Protein AF-A0A812YG51-F1 (afdb_monomer)

Radius of gyration: 34.3 Å; Cα contacts (8 Å, |Δi|>4): 76; chains: 1; bounding box: 59×88×76 Å

Solvent-accessible surface area (backbone atoms only — not comparable to full-atom values): 7040 Å² total; per-residue (Å²): 110,70,66,55,63,73,77,38,94,61,64,66,46,78,37,82,67,38,74,91,38,62,66,56,54,50,28,60,68,67,74,28,49,74,51,71,38,63,96,45,69,69,55,44,55,53,38,52,57,49,47,53,56,49,52,58,52,35,26,63,34,87,88,37,90,57,45,34,68,68,58,45,54,59,70,66,54,67,76,77,75,75,78,78,78,73,83,80,85,74,90,80,86,86,88,80,88,79,91,83,91,83,92,83,85,90,132

Mean predicted aligned error: 14.13 Å

Sequence (107 aa):
VEEFFHAYNIQCMLDLSVGDGKTCMLAIKRRAELVGITFNDHHKEGLYRRLEAQVFQEFQKADSPLYESGLVQLLGKKRKAVPNLKKGKGRGKGGRRGRGRGRGKAQ

Organism: NCBI:txid1628268

Foldseek 3Di:
DLVVVVVDVAQEDEAACCDQVPVVLSCVLSVHHYDYHDPDVVSVVVNVVNSVVVLVVLCCDPPGSSPPVVVVVVVVPPPPPDPPPPPPPDPDDDDDDDDDDDDDDDD

Nearest PDB structures (foldseek):
  5hek-assembly3_D  TM=7.263E-01  e=3.832E-01  Helicobacter pylori 26695
  8ryd-assembly1_B  TM=7.139E-01  e=5.653E-01  Pseudomonas aeruginosa
  5hil-assembly1_A  TM=7.655E-01  e=3.252E+00  Methanohalophilus portucalensis FDF-1
  5him-assembly1_A  TM=7.646E-01  e=5.827E+00  Methanohalophilus portucalensis FDF-1
  8t5b-assembly1_A  TM=3.832E-01  e=4.214E+00  Human immunodeficiency virus 1

pLDDT: mean 78.93, std 20.6, range [39.41, 97.25]

Structure (mmCIF, N/CA/C/O backbone):
data_AF-A0A812YG51-F1
#
_entry.id   AF-A0A812YG51-F1
#
loop_
_atom_site.group_PDB
_atom_site.id
_atom_site.type_symbol
_atom_site.label_atom_id
_atom_site.label_alt_id
_atom_site.label_comp_id
_atom_site.label_asym_id
_atom_site.label_entity_id
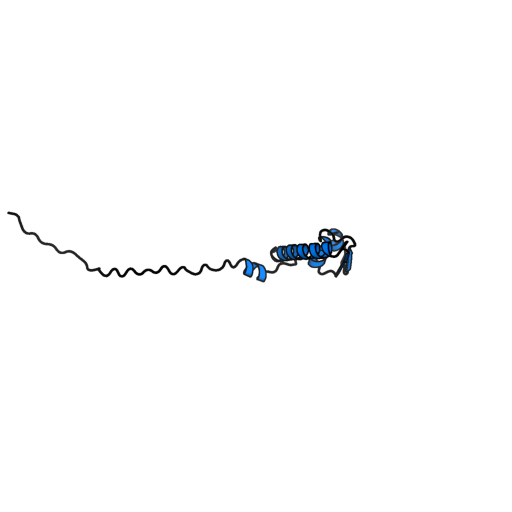_atom_site.label_seq_id
_atom_site.pdbx_PDB_ins_code
_atom_site.Cartn_x
_atom_site.Cartn_y
_atom_site.Cartn_z
_atom_site.occupancy
_atom_site.B_iso_or_equiv
_atom_site.auth_seq_id
_atom_site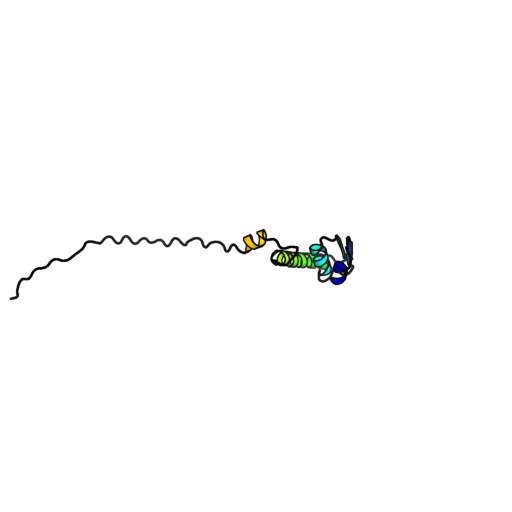.auth_comp_id
_atom_site.auth_asym_id
_atom_site.auth_atom_id
_atom_site.pdbx_PDB_model_num
ATOM 1 N N . VAL A 1 1 ? -7.099 -4.035 -12.682 1.00 61.97 1 VAL A N 1
ATOM 2 C CA . VAL A 1 1 ? -6.224 -4.519 -11.580 1.00 61.97 1 VAL A CA 1
ATOM 3 C C . VAL A 1 1 ? -7.045 -4.931 -10.373 1.00 61.97 1 VAL A C 1
ATOM 5 O O . VAL A 1 1 ? -6.868 -6.045 -9.907 1.00 61.97 1 VAL A O 1
ATOM 8 N N . GLU A 1 2 ? -7.967 -4.087 -9.902 1.00 73.06 2 GLU A N 1
ATOM 9 C CA . GLU A 1 2 ? -8.828 -4.407 -8.756 1.00 73.06 2 GLU A CA 1
ATOM 10 C C . GLU A 1 2 ? -9.561 -5.743 -8.918 1.00 73.06 2 GLU A C 1
ATOM 12 O O . GLU A 1 2 ? -9.367 -6.646 -8.109 1.00 73.06 2 GLU A O 1
ATOM 17 N N . GLU A 1 3 ? -10.262 -5.934 -10.035 1.00 76.00 3 GLU A N 1
ATOM 18 C CA . GLU A 1 3 ? -10.955 -7.187 -10.380 1.00 76.00 3 GLU A CA 1
ATOM 19 C C . GLU A 1 3 ? -10.047 -8.428 -10.333 1.00 76.00 3 GLU A C 1
ATOM 21 O O . GLU A 1 3 ? -10.496 -9.507 -9.961 1.00 76.00 3 GLU A O 1
ATOM 26 N N . PHE A 1 4 ? -8.752 -8.277 -10.626 1.00 74.38 4 PHE A N 1
ATOM 27 C CA . PHE A 1 4 ? -7.784 -9.376 -10.610 1.00 74.38 4 PHE A CA 1
ATOM 28 C C . PHE A 1 4 ? -7.523 -9.885 -9.184 1.00 74.38 4 PHE A C 1
ATOM 30 O O . PHE A 1 4 ? -7.484 -11.090 -8.954 1.00 74.38 4 PHE A O 1
ATOM 37 N N . PHE A 1 5 ? -7.429 -8.974 -8.210 1.00 75.19 5 PHE A N 1
ATOM 38 C CA . PHE A 1 5 ? -7.325 -9.314 -6.785 1.00 75.19 5 PHE A CA 1
ATOM 39 C C . PHE A 1 5 ? -8.632 -9.838 -6.186 1.00 75.19 5 PHE A C 1
ATOM 41 O O . PHE A 1 5 ? -8.613 -10.455 -5.124 1.00 75.19 5 PHE A O 1
ATOM 48 N N . HIS A 1 6 ? -9.771 -9.547 -6.816 1.00 78.00 6 HIS A N 1
ATOM 49 C CA . HIS A 1 6 ? -11.061 -10.104 -6.411 1.00 78.00 6 HIS A CA 1
ATOM 50 C C . HIS A 1 6 ? -11.279 -11.513 -6.970 1.00 78.00 6 HIS A C 1
ATOM 52 O O . HIS A 1 6 ? -11.866 -12.345 -6.284 1.00 78.00 6 HIS A O 1
ATOM 58 N N . ALA A 1 7 ? -10.818 -11.775 -8.195 1.00 83.19 7 ALA A N 1
ATOM 59 C CA . ALA A 1 7 ? -11.008 -13.052 -8.877 1.00 83.19 7 ALA A CA 1
ATOM 60 C C . ALA A 1 7 ? -10.039 -14.145 -8.400 1.00 83.19 7 ALA A C 1
ATOM 62 O O . ALA A 1 7 ? -10.386 -15.324 -8.435 1.00 83.19 7 ALA A O 1
ATOM 63 N N . TYR A 1 8 ? -8.841 -13.767 -7.945 1.00 79.50 8 TYR A N 1
ATOM 64 C CA . TYR A 1 8 ? -7.786 -14.709 -7.579 1.00 79.50 8 TYR A CA 1
ATOM 65 C C . TYR A 1 8 ? -7.209 -14.409 -6.198 1.00 79.50 8 TYR A C 1
ATOM 67 O O . TYR A 1 8 ? -7.047 -13.254 -5.807 1.00 79.50 8 TYR A O 1
ATOM 75 N N . ASN A 1 9 ? -6.827 -15.464 -5.474 1.00 82.81 9 ASN A N 1
ATOM 76 C CA . ASN A 1 9 ? -6.058 -15.334 -4.239 1.00 82.81 9 ASN A CA 1
ATOM 77 C C . ASN A 1 9 ? -4.582 -15.053 -4.566 1.00 82.81 9 ASN A C 1
ATOM 79 O O . ASN A 1 9 ? -3.744 -15.956 -4.554 1.00 82.81 9 ASN A O 1
ATOM 83 N N . ILE A 1 10 ? -4.284 -13.810 -4.943 1.00 83.88 10 ILE A N 1
ATOM 84 C CA . ILE A 1 10 ? -2.939 -13.384 -5.339 1.00 83.88 10 ILE A CA 1
ATOM 85 C C . ILE A 1 10 ? -2.030 -13.343 -4.107 1.00 83.88 10 ILE A C 1
ATOM 87 O O . ILE A 1 10 ? -2.240 -12.537 -3.204 1.00 83.88 10 ILE A O 1
ATOM 91 N N . GLN A 1 11 ? -0.993 -14.182 -4.101 1.00 84.38 11 GLN A N 1
ATOM 92 C CA . GLN A 1 11 ? 0.037 -14.178 -3.056 1.00 84.38 11 GLN A CA 1
ATOM 93 C C . GLN A 1 11 ? 1.123 -13.132 -3.325 1.00 84.38 11 GLN A C 1
ATOM 95 O O . GLN A 1 11 ? 1.554 -12.440 -2.408 1.00 84.38 11 GLN A O 1
ATOM 100 N N . CYS A 1 12 ? 1.534 -13.005 -4.589 1.00 87.56 12 CYS A N 1
ATOM 101 C CA . CYS A 1 12 ? 2.592 -12.104 -5.025 1.00 87.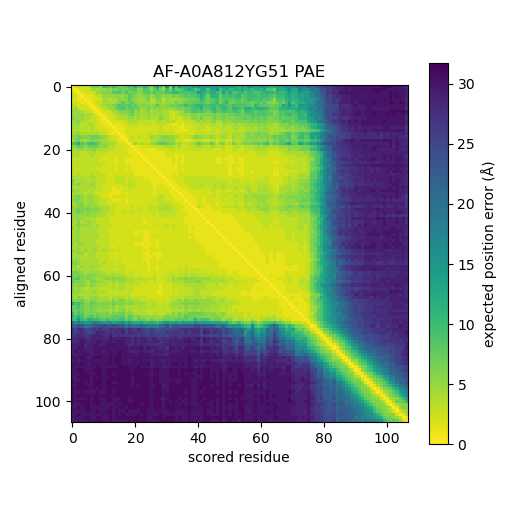56 12 CYS A CA 1
ATOM 102 C C . CYS A 1 12 ? 2.247 -11.486 -6.383 1.00 87.56 12 CYS A C 1
ATOM 104 O O . CYS A 1 12 ? 1.634 -12.138 -7.233 1.00 87.56 12 CYS A O 1
ATOM 106 N N . MET A 1 13 ? 2.653 -10.235 -6.594 1.00 89.50 13 MET A N 1
ATOM 107 C CA . MET A 1 13 ? 2.478 -9.533 -7.859 1.00 89.50 13 MET A CA 1
ATOM 108 C C . MET A 1 13 ? 3.715 -8.725 -8.243 1.00 89.50 13 MET A C 1
ATOM 110 O O . MET A 1 13 ? 4.353 -8.083 -7.409 1.00 89.50 13 MET A O 1
ATOM 114 N N . LEU A 1 14 ? 3.999 -8.713 -9.542 1.00 92.31 14 LEU A N 1
ATOM 115 C CA . LEU A 1 14 ? 5.017 -7.876 -10.155 1.00 92.31 14 LEU A CA 1
ATOM 116 C C . LEU A 1 14 ? 4.335 -6.770 -10.967 1.00 92.31 14 LEU A C 1
ATOM 118 O O . LEU A 1 14 ? 3.607 -7.066 -11.913 1.00 92.31 14 LEU A O 1
ATOM 122 N N . ASP A 1 15 ? 4.578 -5.511 -10.612 1.00 92.81 15 ASP A N 1
ATOM 123 C CA . ASP A 1 15 ? 4.102 -4.347 -11.366 1.00 92.81 15 ASP A CA 1
ATOM 124 C C . ASP A 1 15 ? 5.301 -3.543 -11.881 1.00 92.81 15 ASP A C 1
ATOM 126 O O . ASP A 1 15 ? 6.048 -2.917 -11.127 1.00 92.81 15 ASP A O 1
ATOM 130 N N . LEU A 1 16 ? 5.492 -3.567 -13.199 1.00 92.75 16 LEU A N 1
ATOM 131 C CA . LEU A 1 16 ? 6.604 -2.890 -13.870 1.00 92.75 16 LEU A CA 1
ATOM 132 C C . LEU A 1 16 ? 6.361 -1.380 -14.043 1.00 92.75 16 LEU A C 1
ATOM 134 O O . LEU A 1 16 ? 7.196 -0.678 -14.609 1.00 92.75 16 LEU A O 1
ATOM 138 N N . SER A 1 17 ? 5.210 -0.885 -13.583 1.00 89.06 17 SER A N 1
ATOM 139 C CA . SER A 1 17 ? 4.713 0.467 -13.818 1.00 89.06 17 SER A CA 1
ATOM 140 C C . SER A 1 17 ? 3.906 1.004 -12.632 1.00 89.06 17 SER A C 1
ATOM 142 O O . SER A 1 17 ? 2.853 1.612 -12.815 1.00 89.06 17 SER A O 1
ATOM 144 N N . VAL A 1 18 ? 4.415 0.837 -11.404 1.00 91.88 18 VAL A N 1
ATOM 145 C CA . VAL A 1 18 ? 3.658 1.190 -10.184 1.00 91.88 18 VAL A CA 1
ATOM 146 C C . VAL A 1 18 ? 3.226 2.652 -10.107 1.00 91.88 18 VAL A C 1
ATOM 148 O O . VAL A 1 18 ? 2.284 2.948 -9.382 1.00 91.88 18 VAL A O 1
ATOM 151 N N . GLY A 1 19 ? 3.884 3.554 -10.844 1.00 85.56 19 GLY A N 1
ATOM 152 C CA . GLY A 1 19 ? 3.390 4.884 -11.219 1.00 85.56 19 GLY A CA 1
ATOM 153 C C . GLY A 1 19 ? 2.589 5.640 -10.151 1.00 85.56 19 GLY A C 1
ATOM 154 O O . GLY A 1 19 ? 3.146 6.364 -9.320 1.00 85.56 19 GLY A O 1
ATOM 155 N N . ASP A 1 20 ? 1.258 5.532 -10.225 1.00 87.38 20 ASP A N 1
ATOM 156 C CA . ASP A 1 20 ? 0.315 6.247 -9.358 1.00 87.38 20 ASP A CA 1
ATOM 157 C C . ASP A 1 20 ? 0.102 5.607 -7.970 1.00 87.38 20 ASP A C 1
ATOM 159 O O . ASP A 1 20 ? -0.403 6.273 -7.065 1.00 87.38 20 ASP A O 1
ATOM 163 N N . GLY A 1 21 ? 0.559 4.371 -7.776 1.00 93.38 21 GLY A N 1
ATOM 164 C CA . GLY A 1 21 ? 0.519 3.618 -6.527 1.00 93.38 21 GLY A CA 1
ATOM 165 C C . GLY A 1 21 ? -0.770 2.839 -6.281 1.00 93.38 21 GLY A C 1
ATOM 166 O O . GLY A 1 21 ? -0.895 2.220 -5.224 1.00 93.38 21 GLY A O 1
ATOM 167 N N . LYS A 1 22 ? -1.729 2.813 -7.219 1.00 92.81 22 LYS A N 1
ATOM 168 C CA . LYS A 1 22 ? -3.006 2.094 -7.026 1.00 92.81 22 LYS A CA 1
ATOM 169 C C . LYS A 1 22 ? -2.800 0.610 -6.763 1.00 92.81 22 LYS A C 1
ATOM 171 O O . LYS A 1 22 ? -3.393 0.047 -5.845 1.00 92.81 22 LYS A O 1
ATOM 176 N N . THR A 1 23 ? -1.929 -0.001 -7.554 1.00 93.31 23 THR A N 1
ATOM 177 C CA . THR A 1 23 ? -1.564 -1.406 -7.438 1.00 93.31 23 THR A CA 1
ATOM 178 C C . THR A 1 23 ? -0.944 -1.713 -6.067 1.00 93.31 23 THR A C 1
ATOM 180 O O . THR A 1 23 ? -1.321 -2.688 -5.417 1.00 93.31 23 THR A O 1
ATOM 183 N N . CYS A 1 24 ? -0.069 -0.830 -5.574 1.00 95.12 24 CYS A N 1
ATOM 184 C CA . CYS A 1 24 ? 0.521 -0.923 -4.237 1.00 95.12 24 CYS A CA 1
ATOM 185 C C . CYS A 1 24 ? -0.537 -0.807 -3.134 1.00 95.12 24 CYS A C 1
ATOM 187 O O . CYS A 1 24 ? -0.564 -1.631 -2.226 1.00 95.12 24 CYS A O 1
ATOM 189 N N . MET A 1 25 ? -1.443 0.173 -3.221 1.00 95.62 25 MET A N 1
ATOM 190 C CA . MET A 1 25 ? -2.525 0.332 -2.242 1.00 95.62 25 MET A CA 1
ATOM 191 C C . MET A 1 25 ? -3.436 -0.891 -2.182 1.00 95.62 25 MET A C 1
ATOM 193 O O . MET A 1 25 ? -3.848 -1.303 -1.098 1.00 95.62 25 MET A O 1
ATOM 197 N N . LEU A 1 26 ? -3.738 -1.488 -3.332 1.00 92.69 26 LEU A N 1
ATOM 198 C CA . LEU A 1 26 ? -4.533 -2.705 -3.399 1.00 92.69 26 LEU A CA 1
ATOM 199 C C . LEU A 1 26 ? -3.806 -3.891 -2.752 1.00 92.69 26 LEU A C 1
ATOM 201 O O . LEU A 1 26 ? -4.410 -4.589 -1.938 1.00 92.69 26 LEU A O 1
ATOM 205 N N . ALA A 1 27 ? -2.512 -4.070 -3.039 1.00 93.25 27 ALA A N 1
ATOM 206 C CA . ALA A 1 27 ? -1.689 -5.098 -2.404 1.00 93.25 27 ALA A CA 1
ATOM 207 C C . ALA A 1 27 ? -1.629 -4.923 -0.875 1.00 93.25 27 ALA A C 1
ATOM 209 O O . ALA A 1 27 ? -1.844 -5.888 -0.146 1.00 93.25 27 ALA A O 1
ATOM 210 N N . ILE A 1 28 ? -1.464 -3.689 -0.379 1.00 94.06 28 ILE A N 1
ATOM 211 C CA . ILE A 1 28 ? -1.490 -3.369 1.060 1.00 94.06 28 ILE A CA 1
ATOM 212 C C . ILE A 1 28 ? -2.838 -3.757 1.682 1.00 94.06 28 ILE A C 1
ATOM 214 O O . ILE A 1 28 ? -2.873 -4.482 2.676 1.00 94.06 28 ILE A O 1
ATOM 218 N N . LYS A 1 29 ? -3.960 -3.329 1.084 1.00 92.75 29 LYS A N 1
ATOM 219 C CA . LYS A 1 29 ? -5.315 -3.655 1.575 1.00 92.75 29 LYS A CA 1
ATOM 220 C C . LYS A 1 29 ? -5.583 -5.160 1.602 1.00 92.75 29 LYS A C 1
ATOM 222 O O . LYS A 1 29 ? -6.338 -5.633 2.448 1.00 92.75 29 LYS A O 1
ATOM 227 N N . ARG A 1 30 ? -4.977 -5.906 0.677 1.00 90.88 30 ARG A N 1
ATOM 228 C CA . ARG A 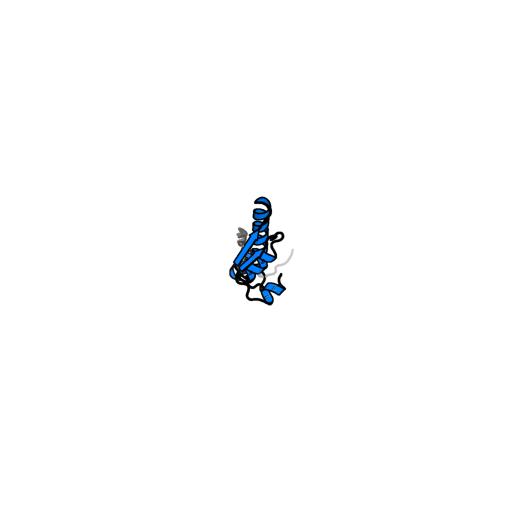1 30 ? -5.118 -7.361 0.540 1.00 90.88 30 ARG A CA 1
ATOM 229 C C . ARG A 1 30 ? -4.056 -8.161 1.285 1.00 90.88 30 ARG A C 1
ATOM 231 O O . ARG A 1 30 ? -4.166 -9.380 1.316 1.00 90.88 30 ARG A O 1
ATOM 238 N N . ARG A 1 31 ? -3.075 -7.496 1.905 1.00 90.56 31 ARG A N 1
ATOM 239 C CA . ARG A 1 31 ? -1.911 -8.129 2.546 1.00 90.56 31 ARG A CA 1
ATOM 240 C C . ARG A 1 31 ? -1.160 -9.073 1.594 1.00 90.56 31 ARG A C 1
ATOM 242 O O . ARG A 1 31 ? -0.699 -10.129 2.011 1.00 90.56 31 ARG A O 1
ATOM 249 N N . ALA A 1 32 ? -1.069 -8.688 0.323 1.00 91.25 32 ALA A N 1
ATOM 250 C CA . ALA A 1 32 ? -0.341 -9.425 -0.704 1.00 91.25 32 ALA A CA 1
ATOM 251 C C . ALA A 1 32 ? 1.075 -8.864 -0.874 1.00 91.25 32 ALA A C 1
ATOM 253 O O . ALA A 1 32 ? 1.302 -7.664 -0.692 1.00 91.25 32 ALA A O 1
ATOM 254 N N . GLU A 1 33 ? 2.017 -9.719 -1.265 1.00 93.62 33 GLU A N 1
ATOM 255 C CA . GLU A 1 33 ? 3.369 -9.287 -1.604 1.00 93.62 33 GLU A CA 1
ATOM 256 C C . GLU A 1 33 ? 3.380 -8.587 -2.968 1.00 93.62 33 GLU A C 1
ATOM 258 O O . GLU A 1 33 ? 2.696 -8.995 -3.912 1.00 93.62 33 GLU A O 1
ATOM 263 N N . LEU A 1 34 ? 4.160 -7.513 -3.085 1.00 94.00 34 LEU A N 1
ATOM 264 C CA . LEU A 1 34 ? 4.302 -6.768 -4.329 1.00 94.00 34 LEU A CA 1
ATOM 265 C C . LEU A 1 34 ? 5.748 -6.345 -4.552 1.00 94.00 34 LEU A C 1
ATOM 267 O O . LEU A 1 34 ? 6.361 -5.720 -3.687 1.00 94.00 34 LEU A O 1
ATOM 271 N N . VAL A 1 35 ? 6.247 -6.610 -5.757 1.00 95.44 35 VAL A N 1
ATOM 272 C CA . VAL A 1 35 ? 7.481 -6.023 -6.278 1.00 95.44 35 VAL A CA 1
ATOM 273 C C . VAL A 1 35 ? 7.105 -5.009 -7.352 1.00 95.44 35 VAL A C 1
ATOM 275 O O . VAL A 1 35 ? 6.436 -5.335 -8.331 1.00 95.44 35 VAL A O 1
ATOM 278 N N . GLY A 1 36 ? 7.519 -3.760 -7.146 1.00 94.50 36 GLY A N 1
ATOM 279 C CA . GLY A 1 36 ? 7.198 -2.637 -8.018 1.00 94.50 36 GLY A CA 1
ATOM 280 C C . GLY A 1 36 ? 8.444 -2.008 -8.624 1.00 94.50 36 GLY A C 1
ATOM 281 O O . GLY A 1 36 ? 9.401 -1.741 -7.898 1.00 94.50 36 GLY A O 1
ATOM 282 N N . ILE A 1 37 ? 8.426 -1.720 -9.9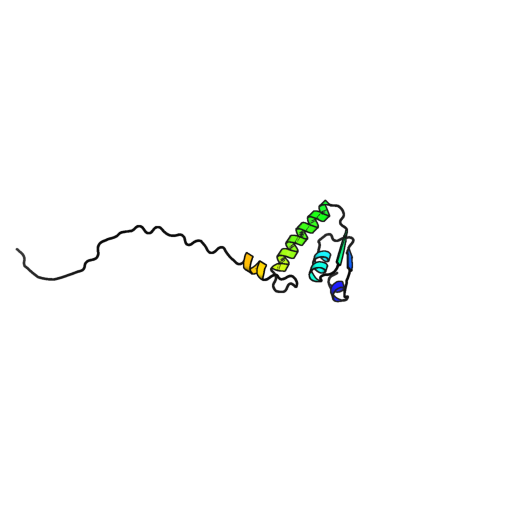27 1.00 95.19 37 ILE A N 1
ATOM 283 C CA . ILE A 1 37 ? 9.516 -0.999 -10.602 1.00 95.19 37 ILE A CA 1
ATOM 284 C C . ILE A 1 37 ? 9.119 0.455 -10.846 1.00 95.19 37 ILE A C 1
ATOM 286 O O . ILE A 1 37 ? 8.034 0.762 -11.337 1.00 95.19 37 ILE A O 1
ATOM 290 N N . THR A 1 38 ? 10.035 1.363 -10.518 1.00 95.75 38 THR A N 1
ATOM 291 C CA . THR A 1 38 ? 9.937 2.791 -10.837 1.00 95.75 38 THR A CA 1
ATOM 292 C C . THR A 1 38 ? 11.076 3.187 -11.769 1.00 95.75 38 THR A C 1
ATOM 294 O O . THR A 1 38 ? 12.108 2.522 -11.810 1.00 95.75 38 THR A O 1
ATOM 297 N N . PHE A 1 39 ? 10.900 4.277 -12.519 1.00 93.69 39 PHE A N 1
ATOM 298 C CA . PHE A 1 39 ? 11.901 4.728 -13.491 1.00 93.69 39 PHE A CA 1
ATOM 299 C C . PHE A 1 39 ? 13.229 5.153 -12.851 1.00 93.69 39 PHE A C 1
ATOM 301 O O . PHE A 1 39 ? 14.282 4.968 -13.450 1.00 93.69 39 PHE A O 1
ATOM 308 N N . ASN A 1 40 ? 13.184 5.772 -11.669 1.00 95.12 40 ASN A N 1
ATOM 309 C CA . ASN A 1 40 ? 14.363 6.199 -10.917 1.00 95.12 40 ASN A CA 1
ATOM 310 C C . ASN A 1 40 ? 14.001 6.448 -9.441 1.00 95.12 40 ASN A C 1
ATOM 312 O O . ASN A 1 40 ? 12.827 6.410 -9.058 1.00 95.12 40 ASN A O 1
ATOM 316 N N . ASP A 1 41 ? 15.008 6.768 -8.627 1.00 95.88 41 ASP A N 1
ATOM 317 C CA . ASP A 1 41 ? 14.838 7.005 -7.191 1.00 95.88 41 ASP A CA 1
ATOM 318 C C . ASP A 1 41 ? 13.908 8.177 -6.860 1.00 95.88 41 ASP A C 1
ATOM 320 O O . ASP A 1 41 ? 13.147 8.095 -5.898 1.00 95.88 41 ASP A O 1
ATOM 324 N N . HIS A 1 42 ? 13.879 9.226 -7.686 1.00 96.25 42 HIS A N 1
ATOM 325 C CA . HIS A 1 42 ? 12.958 10.344 -7.483 1.00 96.25 42 HIS A CA 1
ATOM 326 C C . HIS A 1 42 ? 11.490 9.892 -7.559 1.00 96.25 42 HIS A C 1
ATOM 328 O O . HIS A 1 42 ? 10.670 10.251 -6.711 1.00 96.25 42 HIS A O 1
ATOM 334 N N . HIS A 1 43 ? 11.154 9.043 -8.536 1.00 95.56 43 HIS A N 1
ATOM 335 C CA . HIS A 1 43 ? 9.814 8.464 -8.644 1.00 95.56 43 HIS A CA 1
ATOM 336 C C . HIS A 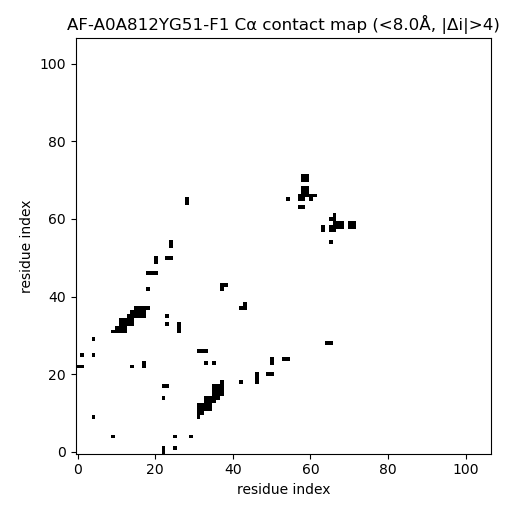1 43 ? 9.504 7.511 -7.486 1.00 95.56 43 HIS A C 1
ATOM 338 O O . HIS A 1 43 ? 8.377 7.506 -6.991 1.00 95.56 43 HIS A O 1
ATOM 344 N N . LYS A 1 44 ? 10.496 6.736 -7.031 1.00 95.38 44 LYS A N 1
ATOM 345 C CA . LYS A 1 44 ? 10.373 5.850 -5.866 1.00 95.38 44 LYS A CA 1
ATOM 346 C C . LYS A 1 44 ? 10.021 6.634 -4.603 1.00 95.38 44 LYS A C 1
ATOM 348 O O . LYS A 1 44 ? 9.054 6.305 -3.921 1.00 95.38 44 LYS A O 1
ATOM 353 N N . GLU A 1 45 ? 10.763 7.696 -4.307 1.00 96.31 45 GLU A N 1
ATOM 354 C CA . GLU A 1 45 ? 10.506 8.556 -3.148 1.00 96.31 45 GLU A CA 1
ATOM 355 C C . GLU A 1 45 ? 9.134 9.232 -3.228 1.00 96.31 45 GLU A C 1
ATOM 357 O O . GLU A 1 45 ? 8.386 9.249 -2.247 1.00 96.31 45 GLU A O 1
ATOM 362 N N . GLY A 1 46 ? 8.772 9.751 -4.406 1.00 96.31 46 GLY A N 1
ATOM 363 C CA . GLY A 1 46 ? 7.458 10.348 -4.640 1.00 96.31 46 GLY A CA 1
ATOM 364 C C . GLY A 1 46 ? 6.313 9.352 -4.440 1.00 96.31 46 GLY A C 1
ATOM 365 O O . GLY A 1 46 ? 5.294 9.695 -3.835 1.00 96.31 46 GLY A O 1
ATOM 366 N N . LEU A 1 47 ? 6.494 8.109 -4.894 1.00 96.19 47 LEU A N 1
ATOM 367 C CA . LEU A 1 47 ? 5.539 7.026 -4.683 1.00 96.19 47 LEU A CA 1
ATOM 368 C C . LEU A 1 47 ? 5.371 6.717 -3.193 1.00 96.19 47 LEU A C 1
ATOM 370 O O . LEU A 1 47 ? 4.238 6.681 -2.723 1.00 96.19 47 LEU A O 1
ATOM 374 N N . TYR A 1 48 ? 6.460 6.556 -2.437 1.00 96.62 48 TYR A N 1
ATOM 375 C CA . TYR A 1 48 ? 6.369 6.267 -1.002 1.00 96.62 48 TYR A CA 1
ATOM 376 C C . TYR A 1 48 ? 5.638 7.363 -0.226 1.00 96.62 48 TYR A C 1
ATOM 378 O O . TYR A 1 48 ? 4.742 7.049 0.553 1.00 96.62 48 TYR A O 1
ATOM 386 N N . ARG A 1 49 ? 5.936 8.642 -0.492 1.00 97.06 49 ARG A N 1
ATOM 387 C CA . ARG A 1 49 ? 5.218 9.766 0.140 1.00 97.06 49 ARG A CA 1
ATOM 388 C C . ARG A 1 49 ? 3.724 9.750 -0.183 1.00 97.06 49 ARG A C 1
ATOM 390 O O . ARG A 1 49 ? 2.893 10.039 0.676 1.00 97.06 49 ARG A O 1
ATOM 397 N N . ARG A 1 50 ? 3.365 9.413 -1.427 1.00 96.25 50 ARG A N 1
ATOM 398 C CA . ARG A 1 50 ? 1.961 9.292 -1.837 1.00 96.25 50 ARG A CA 1
ATOM 399 C C . ARG A 1 50 ? 1.273 8.125 -1.131 1.00 96.25 50 ARG A C 1
ATOM 401 O O . ARG A 1 50 ? 0.167 8.308 -0.629 1.00 96.25 50 ARG A O 1
ATOM 408 N N . LEU A 1 51 ? 1.923 6.963 -1.077 1.00 96.81 51 LEU A N 1
ATOM 409 C CA . LEU A 1 51 ? 1.396 5.775 -0.408 1.00 96.81 51 LEU A CA 1
ATOM 410 C C . LEU A 1 51 ? 1.207 6.017 1.085 1.00 96.81 51 LEU A C 1
ATOM 412 O O . LEU A 1 51 ? 0.158 5.678 1.612 1.00 96.81 51 LEU A O 1
ATOM 416 N N . GLU A 1 52 ? 2.161 6.664 1.752 1.00 97.25 52 GLU A N 1
ATOM 417 C CA . GLU A 1 52 ? 2.036 7.046 3.160 1.00 97.25 52 GLU A CA 1
ATOM 418 C C . GLU A 1 52 ? 0.773 7.886 3.400 1.00 97.25 52 GLU A C 1
ATOM 420 O O . GLU A 1 52 ? -0.046 7.552 4.258 1.00 97.25 52 GLU A O 1
ATOM 425 N N . ALA A 1 53 ? 0.556 8.924 2.585 1.00 96.56 53 ALA A N 1
ATOM 426 C CA . ALA A 1 53 ? -0.635 9.764 2.683 1.00 96.56 53 ALA A CA 1
ATOM 427 C C . ALA A 1 53 ? -1.933 8.979 2.420 1.00 96.56 53 ALA A C 1
ATOM 429 O O . ALA A 1 53 ? -2.925 9.167 3.125 1.00 96.56 53 ALA A O 1
ATOM 430 N N . GLN A 1 54 ? -1.936 8.088 1.426 1.00 96.38 54 GLN A N 1
ATOM 431 C CA . GLN A 1 54 ? -3.095 7.257 1.094 1.00 96.38 54 GLN A CA 1
ATOM 432 C C . GLN A 1 54 ? -3.407 6.240 2.199 1.00 96.38 54 GLN A C 1
ATOM 434 O O . GLN A 1 54 ? -4.561 6.125 2.605 1.00 96.38 54 GLN A O 1
ATOM 439 N N . VAL A 1 55 ? -2.400 5.545 2.733 1.00 96.94 55 VAL A N 1
ATOM 440 C CA . VAL A 1 55 ? -2.551 4.609 3.858 1.00 96.94 55 VAL A CA 1
ATOM 441 C C . VAL A 1 55 ? -3.076 5.341 5.090 1.00 96.94 55 VAL A C 1
ATOM 443 O O . VAL A 1 55 ? -4.030 4.886 5.714 1.00 96.94 55 VAL A O 1
ATOM 446 N N . PHE A 1 56 ? -2.533 6.519 5.396 1.00 96.69 56 PHE A N 1
ATOM 447 C CA . PHE A 1 56 ? -3.004 7.324 6.520 1.00 96.69 56 PHE A CA 1
ATOM 448 C C . PHE A 1 56 ? -4.469 7.767 6.368 1.00 96.69 56 PHE A C 1
ATOM 450 O O . PHE A 1 56 ? -5.206 7.846 7.353 1.00 96.69 56 PHE A O 1
ATOM 457 N N . GLN A 1 57 ? -4.921 8.054 5.145 1.00 95.44 57 GLN A N 1
ATOM 458 C CA . GLN A 1 57 ? -6.336 8.321 4.871 1.00 95.44 57 GLN A CA 1
ATOM 459 C C . GLN A 1 57 ? -7.196 7.066 5.040 1.00 95.44 57 GLN A C 1
ATOM 461 O O . GLN A 1 57 ? -8.284 7.147 5.601 1.00 95.44 57 GLN A O 1
ATOM 466 N N . GLU A 1 58 ? -6.725 5.909 4.575 1.00 97.00 58 GLU A N 1
ATOM 467 C CA . GLU A 1 58 ? -7.427 4.631 4.734 1.00 97.00 58 GLU A CA 1
ATOM 468 C C . GLU A 1 58 ? -7.603 4.244 6.205 1.00 97.00 58 GLU A C 1
ATOM 470 O O . GLU A 1 58 ? -8.691 3.823 6.585 1.00 97.00 58 GLU A O 1
ATOM 475 N N . PHE A 1 59 ? -6.607 4.507 7.056 1.00 96.94 59 PHE A N 1
ATOM 476 C CA . PHE A 1 59 ? -6.707 4.297 8.506 1.00 96.94 59 PHE A CA 1
ATOM 477 C C . PHE A 1 59 ? -7.865 5.063 9.165 1.00 96.94 59 PHE A C 1
ATOM 479 O O . PHE A 1 59 ? -8.322 4.686 10.242 1.00 96.94 59 PHE A O 1
ATOM 486 N N . GLN A 1 60 ? -8.364 6.130 8.534 1.00 95.19 60 GLN A N 1
ATOM 487 C CA . GLN A 1 60 ? -9.461 6.947 9.056 1.00 95.19 60 GLN A CA 1
ATOM 488 C C . GLN A 1 60 ? -10.845 6.526 8.536 1.00 95.19 60 GLN A C 1
ATOM 490 O O . GLN A 1 60 ? -11.856 6.954 9.094 1.00 95.19 60 GLN A O 1
ATOM 495 N N . LYS A 1 61 ? -10.916 5.704 7.483 1.00 95.25 61 LYS A N 1
ATOM 496 C CA . LYS A 1 61 ? -12.168 5.297 6.828 1.00 95.25 61 LYS A CA 1
ATOM 497 C C . LYS A 1 61 ? -12.741 4.046 7.490 1.00 95.25 61 LYS A C 1
ATOM 499 O O . LYS A 1 61 ? -12.109 2.999 7.447 1.00 95.25 61 LYS A O 1
ATOM 504 N N . ALA A 1 62 ? -13.928 4.144 8.088 1.00 93.19 62 ALA A N 1
ATOM 505 C CA . ALA A 1 62 ? -14.530 3.060 8.878 1.00 93.19 62 ALA A CA 1
ATOM 506 C C . ALA A 1 62 ? -14.840 1.780 8.077 1.00 93.19 62 ALA A C 1
ATOM 508 O O . ALA A 1 62 ? -14.924 0.699 8.649 1.00 93.19 62 ALA A O 1
ATOM 509 N N . ASP A 1 63 ? -15.017 1.906 6.766 1.00 94.81 63 ASP A N 1
ATOM 510 C CA . ASP A 1 63 ? -15.254 0.819 5.816 1.00 94.81 63 ASP A CA 1
ATOM 511 C C . ASP A 1 63 ? -13.958 0.232 5.231 1.00 94.81 63 ASP A C 1
ATOM 513 O O . ASP A 1 63 ? -13.997 -0.764 4.506 1.00 94.81 63 ASP A O 1
ATOM 517 N N . SER A 1 64 ? -12.798 0.822 5.536 1.00 95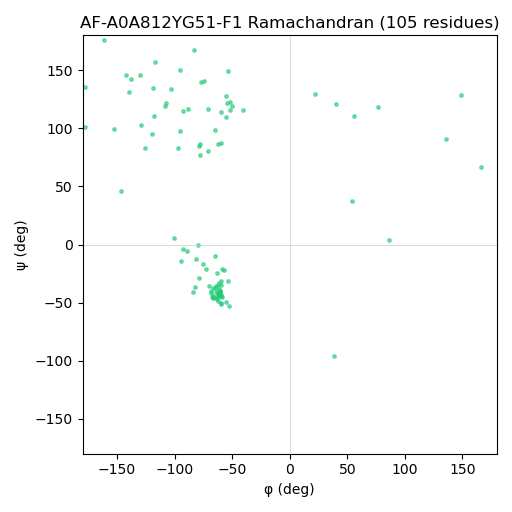.44 64 SER A N 1
ATOM 518 C CA . SER A 1 64 ? -11.516 0.337 5.039 1.00 95.44 64 SER A CA 1
ATOM 519 C C . SER A 1 64 ? -11.043 -0.899 5.811 1.00 95.44 64 SER A C 1
ATOM 521 O O . SER A 1 64 ? -11.094 -0.911 7.042 1.00 95.44 64 SER A O 1
ATOM 523 N N . PRO A 1 65 ? -10.455 -1.907 5.136 1.00 94.69 65 PRO A N 1
ATOM 524 C CA . PRO A 1 65 ? -9.792 -3.025 5.813 1.00 94.69 65 PRO A CA 1
ATOM 525 C C . PRO A 1 65 ? -8.557 -2.598 6.623 1.00 94.69 65 PRO A C 1
ATOM 527 O O . PRO A 1 65 ? -7.997 -3.406 7.360 1.00 94.69 65 PRO A O 1
ATOM 530 N N . LEU A 1 66 ? -8.110 -1.351 6.457 1.00 96.44 66 LEU A N 1
ATOM 531 C CA . LEU A 1 66 ? -6.995 -0.763 7.189 1.00 96.44 66 LEU A CA 1
ATOM 532 C C . LEU A 1 66 ? -7.462 0.145 8.335 1.00 96.44 66 LEU A C 1
ATOM 534 O O . LEU A 1 66 ? -6.635 0.819 8.932 1.00 96.44 66 LEU A O 1
ATOM 538 N N . TYR A 1 67 ? -8.761 0.229 8.625 1.00 96.88 67 TYR A N 1
ATOM 539 C CA . TYR A 1 67 ? -9.279 1.155 9.627 1.00 96.88 67 TYR A CA 1
ATOM 540 C C . TYR A 1 67 ? -8.615 0.989 11.005 1.00 96.88 67 TYR A C 1
ATOM 542 O O . TYR A 1 67 ? -8.637 -0.093 11.589 1.00 96.88 67 TYR A O 1
ATOM 550 N N . GLU A 1 68 ? -8.116 2.093 11.567 1.00 95.94 68 GLU A N 1
ATOM 551 C CA . GLU A 1 68 ? -7.452 2.128 12.872 1.00 95.94 68 GLU A CA 1
ATOM 552 C C . GLU A 1 68 ? -8.194 3.061 13.838 1.00 95.94 68 GLU A C 1
ATOM 554 O O . GLU A 1 68 ? -7.978 4.277 13.899 1.00 95.94 68 GLU A O 1
ATOM 559 N N . SER A 1 69 ? -9.075 2.477 14.654 1.00 93.69 69 SER A N 1
ATOM 560 C CA . SER A 1 69 ? -9.932 3.229 15.585 1.00 93.69 69 SER A CA 1
ATOM 561 C C . SER A 1 69 ? -9.148 4.065 16.608 1.00 93.69 69 SER A C 1
ATOM 563 O O . SER A 1 69 ? -9.562 5.176 16.951 1.00 93.69 69 SER A O 1
ATOM 565 N N . GLY A 1 70 ? -7.993 3.574 17.071 1.00 93.50 70 GLY A N 1
ATOM 566 C CA . GLY A 1 70 ? -7.131 4.291 18.012 1.00 93.50 70 GLY A CA 1
ATOM 567 C C . GLY A 1 70 ? -6.577 5.587 17.421 1.00 93.50 70 GLY A C 1
ATOM 568 O O . GLY A 1 70 ? -6.586 6.625 18.086 1.00 93.50 70 GLY A O 1
ATOM 569 N N . LEU A 1 71 ? -6.175 5.558 16.146 1.00 91.50 71 LEU A N 1
ATOM 570 C CA . LEU A 1 71 ? -5.706 6.744 15.434 1.00 91.50 71 LEU A CA 1
ATOM 571 C C . LEU A 1 71 ? -6.826 7.781 15.304 1.00 91.50 71 LEU A C 1
ATOM 573 O O . LEU A 1 71 ? -6.619 8.953 15.616 1.00 91.50 71 LEU A O 1
ATOM 577 N N . VAL A 1 72 ? -8.032 7.355 14.921 1.00 92.62 72 VAL A N 1
ATOM 578 C CA . VAL A 1 72 ? -9.191 8.255 14.811 1.00 92.62 72 VAL A CA 1
ATOM 579 C C . VAL A 1 72 ? -9.534 8.897 16.154 1.00 92.62 72 VAL A C 1
ATOM 581 O O . VAL A 1 72 ? -9.800 10.096 16.214 1.00 92.62 72 VAL A O 1
ATOM 584 N N . GLN A 1 73 ? -9.467 8.146 17.256 1.00 92.06 73 GLN A N 1
ATOM 585 C CA . GLN A 1 73 ? -9.678 8.699 18.596 1.00 92.06 73 GLN A CA 1
ATOM 586 C C . GLN A 1 73 ? -8.599 9.716 18.991 1.00 92.06 73 GLN A C 1
ATOM 588 O O . GLN A 1 73 ? -8.909 10.717 19.641 1.00 92.06 73 GLN A O 1
ATOM 593 N N . LEU A 1 74 ? -7.339 9.481 18.615 1.00 91.00 74 LEU A N 1
ATOM 594 C CA . LEU A 1 74 ? -6.241 10.419 18.861 1.00 91.00 74 LEU A CA 1
ATOM 595 C C . LEU A 1 74 ? -6.417 11.716 18.064 1.00 91.00 74 LEU A C 1
ATOM 597 O O . LEU A 1 74 ? -6.278 12.796 18.636 1.00 91.00 74 LEU A O 1
ATOM 601 N N . LEU A 1 75 ? -6.787 11.620 16.784 1.00 87.88 75 LEU A N 1
ATOM 602 C CA . LEU A 1 75 ? -7.037 12.776 15.916 1.00 87.88 75 LEU A CA 1
ATOM 603 C C . LEU A 1 75 ? -8.318 13.537 16.308 1.00 87.88 75 LEU A C 1
ATOM 605 O O . LEU A 1 75 ? -8.362 14.765 16.244 1.00 87.88 75 LEU A O 1
ATOM 609 N N . GLY A 1 76 ? -9.353 12.821 16.761 1.00 77.75 76 GLY A N 1
ATOM 610 C CA . GLY A 1 76 ? -10.642 13.375 17.187 1.00 77.75 76 GLY A CA 1
ATOM 611 C C . GLY A 1 76 ? -10.618 14.061 18.557 1.00 77.75 76 GLY A C 1
ATOM 612 O O . GLY A 1 76 ? -11.503 14.867 18.864 1.00 77.75 76 GLY A O 1
ATOM 613 N N . LYS A 1 77 ? -9.592 13.812 19.383 1.00 61.34 77 LYS A N 1
ATOM 614 C CA . LYS A 1 77 ? -9.350 14.561 20.623 1.00 61.34 77 LYS A CA 1
ATOM 615 C C . LYS A 1 77 ? -8.872 15.974 20.285 1.00 61.34 77 LYS A C 1
ATOM 617 O O . LYS A 1 77 ? -7.693 16.302 20.402 1.00 61.34 77 LYS A O 1
ATOM 622 N N . LYS A 1 78 ? -9.813 16.867 19.956 1.00 58.84 78 LYS A N 1
ATOM 623 C CA . LYS A 1 78 ? -9.595 18.313 20.112 1.00 58.84 78 LYS A CA 1
ATOM 624 C C . LYS A 1 78 ? -9.081 18.527 21.535 1.00 58.84 78 LYS A C 1
ATOM 626 O O . LYS A 1 78 ? -9.767 18.154 22.488 1.00 58.84 78 LYS A O 1
ATOM 631 N N . ARG A 1 79 ? -7.863 19.071 21.677 1.00 55.09 79 ARG A N 1
ATOM 632 C CA . ARG A 1 79 ? -7.286 19.476 22.970 1.00 55.09 79 ARG A CA 1
ATOM 633 C C . ARG A 1 79 ? -8.399 20.136 23.781 1.00 55.09 79 ARG A C 1
ATOM 635 O O . ARG A 1 79 ? -8.931 21.154 23.340 1.00 55.09 79 ARG A O 1
ATOM 642 N N . LYS A 1 80 ? -8.792 19.542 24.918 1.00 52.00 80 LYS A N 1
ATOM 643 C CA . LYS A 1 80 ? -9.712 20.204 25.850 1.00 52.00 80 LYS A CA 1
ATOM 644 C C . LYS A 1 80 ? -9.103 21.574 26.121 1.00 52.00 80 LYS A C 1
ATOM 646 O O . LYS A 1 80 ? -7.972 21.643 26.600 1.00 52.00 80 LYS A O 1
ATOM 651 N N . ALA A 1 81 ? -9.804 22.634 25.721 1.00 57.56 81 ALA A N 1
ATOM 652 C CA . ALA A 1 81 ? -9.363 23.991 25.980 1.00 57.56 81 ALA A CA 1
ATOM 653 C C . ALA A 1 81 ? -9.064 24.090 27.477 1.00 57.56 81 ALA A C 1
ATOM 655 O O . ALA A 1 81 ? -9.919 23.762 28.303 1.00 57.56 81 ALA A O 1
ATOM 656 N N . VAL A 1 82 ? -7.830 24.468 27.814 1.00 59.78 82 VAL A N 1
ATOM 657 C CA . VAL A 1 82 ? -7.448 24.752 29.196 1.00 59.78 82 VAL A CA 1
ATOM 658 C C . VAL A 1 82 ? -8.445 25.801 29.692 1.00 59.78 82 VAL A C 1
ATOM 660 O O . VAL A 1 82 ? -8.575 26.838 29.032 1.00 59.78 82 VAL A O 1
ATOM 663 N N . PRO A 1 83 ? -9.210 25.548 30.770 1.00 53.78 83 PRO A N 1
ATOM 664 C CA . PRO A 1 83 ? -10.158 26.531 31.255 1.00 53.78 83 PRO A CA 1
ATOM 665 C C . PRO A 1 83 ? -9.366 27.783 31.611 1.00 53.78 83 PRO A C 1
ATOM 667 O O . PRO A 1 83 ? -8.505 27.771 32.491 1.00 53.78 83 PRO A O 1
ATOM 670 N N . ASN A 1 84 ? -9.621 28.853 30.861 1.00 55.16 84 ASN A N 1
ATOM 671 C CA . ASN A 1 84 ? -9.020 30.148 31.097 1.00 55.16 84 ASN A CA 1
ATOM 672 C C . ASN A 1 84 ? -9.549 30.614 32.458 1.00 55.16 84 ASN A C 1
ATOM 674 O O . ASN A 1 84 ? -10.699 31.047 32.567 1.00 55.16 84 ASN A O 1
ATOM 678 N N . LEU A 1 85 ? -8.751 30.421 33.510 1.00 57.50 85 LEU A N 1
ATOM 679 C CA . LEU A 1 85 ? -9.032 30.888 34.863 1.00 57.50 85 LEU A CA 1
ATOM 680 C C . LEU A 1 85 ? -9.098 32.416 34.809 1.00 57.50 85 LEU A C 1
ATOM 682 O O . LEU A 1 85 ? -8.105 33.111 35.022 1.00 57.50 85 LEU A O 1
ATOM 686 N N . LYS A 1 86 ? -10.282 32.955 34.494 1.00 53.81 86 LYS A N 1
ATOM 687 C CA . LYS A 1 86 ? -10.581 34.375 34.655 1.00 53.81 86 LYS A CA 1
ATOM 688 C C . LYS A 1 86 ? -10.289 34.724 36.114 1.00 53.81 86 LYS A C 1
ATOM 690 O O . LYS A 1 86 ? -11.008 34.297 37.015 1.00 53.81 86 LYS A O 1
ATOM 695 N N . LYS A 1 87 ? -9.223 35.497 36.345 1.00 50.38 87 LYS A N 1
ATOM 696 C CA . LYS A 1 87 ? -8.907 36.134 37.630 1.00 50.38 87 LYS A CA 1
ATOM 697 C C . LYS A 1 87 ? -10.056 37.073 38.018 1.00 50.38 87 LYS A C 1
ATOM 699 O O . LYS A 1 87 ? -10.022 38.264 37.734 1.00 50.38 87 LYS A O 1
ATOM 704 N N . GLY A 1 88 ? -11.068 36.544 38.696 1.00 49.91 88 GLY A N 1
ATOM 705 C CA . GLY A 1 88 ? -12.051 37.337 39.423 1.00 49.91 88 GLY A CA 1
ATOM 706 C C . GLY A 1 88 ? -11.470 37.789 40.761 1.00 49.91 88 GLY A C 1
ATOM 707 O O . GLY A 1 88 ? -11.691 37.140 41.777 1.00 49.91 88 GLY A O 1
ATOM 708 N N . LYS A 1 89 ? -10.724 38.900 40.787 1.00 48.44 89 LYS A N 1
ATOM 709 C CA . LYS A 1 89 ? -10.453 39.646 42.030 1.00 48.44 89 LYS A CA 1
ATOM 710 C C . LYS A 1 89 ? -11.443 40.808 42.120 1.00 48.44 89 LYS A C 1
ATOM 712 O O . LYS A 1 89 ? -11.129 41.934 41.764 1.00 48.44 89 LYS A O 1
ATOM 717 N N . GLY A 1 90 ? -12.645 40.512 42.606 1.00 46.81 90 GLY A N 1
ATOM 718 C CA . GLY A 1 90 ? -13.648 41.504 42.993 1.00 46.81 90 GLY A CA 1
ATOM 719 C C . GLY A 1 90 ? -14.095 41.249 44.428 1.00 46.81 90 GLY A C 1
ATOM 720 O O . GLY A 1 90 ? -15.096 40.583 44.660 1.00 46.81 90 GLY A O 1
ATOM 721 N N . ARG A 1 91 ? -13.331 41.742 45.411 1.00 49.50 91 ARG A N 1
ATOM 722 C CA . ARG A 1 91 ? -13.760 41.804 46.819 1.00 49.50 91 ARG A CA 1
ATOM 723 C C . ARG A 1 91 ? -14.721 42.989 46.975 1.00 49.50 91 ARG A C 1
ATOM 725 O O . ARG A 1 91 ? -14.297 44.082 47.325 1.00 49.50 91 ARG A O 1
ATOM 732 N N . GLY A 1 92 ? -16.006 42.768 46.713 1.00 43.75 92 GLY A N 1
ATOM 733 C CA . GLY A 1 92 ? -17.089 43.677 47.097 1.00 43.75 92 GLY A CA 1
ATOM 734 C C . GLY A 1 92 ? -17.699 43.223 48.421 1.00 43.75 92 GLY A C 1
ATOM 735 O O . GLY A 1 92 ? -18.502 42.296 48.453 1.00 43.75 92 GLY A O 1
ATOM 736 N N . LYS A 1 93 ? -17.276 43.838 49.526 1.00 47.12 93 LYS A N 1
ATOM 737 C CA . LYS A 1 93 ? -17.812 43.624 50.877 1.00 47.12 93 LYS A CA 1
ATOM 738 C C . LYS A 1 93 ? -18.910 44.673 51.092 1.00 47.12 93 LYS A C 1
ATOM 740 O O . LYS A 1 93 ? -18.591 45.855 51.112 1.00 47.12 93 LYS A O 1
ATOM 745 N N . GLY A 1 94 ? -20.175 44.279 51.244 1.00 41.38 94 GLY A N 1
ATOM 746 C CA . GLY A 1 94 ? -21.235 45.253 51.541 1.00 41.38 94 GLY A CA 1
ATOM 747 C C . GLY A 1 94 ? -22.659 44.743 51.360 1.00 41.38 94 GLY A C 1
ATOM 748 O O . GLY A 1 94 ? -23.369 45.208 50.480 1.00 41.38 94 GLY A O 1
ATOM 749 N N . GLY A 1 95 ? -23.085 43.795 52.196 1.00 39.41 95 GLY A N 1
ATOM 750 C CA . GLY A 1 95 ? -24.478 43.357 52.275 1.00 39.41 95 GLY A CA 1
ATOM 751 C C . GLY A 1 95 ? -24.990 43.374 53.716 1.00 39.41 95 GLY A C 1
ATOM 752 O O . GLY A 1 95 ? -24.703 42.460 54.482 1.00 39.41 95 GLY A O 1
ATOM 753 N N . ARG A 1 96 ? -25.776 44.394 54.072 1.00 45.66 96 ARG A N 1
ATOM 754 C CA . ARG A 1 96 ? -26.784 44.385 55.154 1.00 45.66 96 ARG A CA 1
ATOM 755 C C . ARG A 1 96 ? -27.846 45.422 54.749 1.00 45.66 96 ARG A C 1
ATOM 757 O O . ARG A 1 96 ? -27.530 46.599 54.664 1.00 45.66 96 ARG A O 1
ATOM 764 N N . ARG A 1 97 ? -28.995 45.006 54.184 1.00 46.12 97 ARG A N 1
ATOM 765 C CA . ARG A 1 97 ? -30.294 44.788 54.881 1.00 46.12 97 ARG A CA 1
ATOM 766 C C . ARG A 1 97 ? -30.551 45.896 55.920 1.00 46.12 97 ARG A C 1
ATOM 768 O O . ARG A 1 97 ? -29.758 46.010 56.836 1.00 46.12 97 ARG A O 1
ATOM 775 N N . GLY A 1 98 ? -31.600 46.712 55.919 1.00 42.50 98 GLY A N 1
ATOM 776 C CA . GLY A 1 98 ? -32.908 46.707 55.268 1.00 42.50 98 GLY A CA 1
ATOM 777 C C . GLY A 1 98 ? -33.898 47.420 56.217 1.00 42.50 98 GLY A C 1
ATOM 778 O O . GLY A 1 98 ? -33.927 47.091 57.392 1.00 42.50 98 GLY A O 1
ATOM 779 N N . ARG A 1 99 ? -34.640 48.410 55.692 1.00 42.44 99 ARG A N 1
ATOM 780 C CA . ARG A 1 99 ? -35.922 49.038 56.122 1.00 42.44 99 ARG A CA 1
ATOM 781 C C . ARG A 1 99 ? -36.432 48.966 57.588 1.00 42.44 99 ARG A C 1
ATOM 783 O O . ARG A 1 99 ? -36.779 47.898 58.073 1.00 42.44 99 ARG A O 1
ATOM 790 N N . GLY A 1 100 ? -36.794 50.145 58.121 1.00 42.62 100 GLY A N 1
ATOM 791 C CA . GLY A 1 100 ? -37.919 50.395 59.058 1.00 42.62 100 GLY A CA 1
ATOM 792 C C . GLY A 1 100 ? -38.028 51.901 59.399 1.00 42.62 100 GLY A C 1
ATOM 793 O O . GLY A 1 100 ? -37.079 52.442 59.939 1.00 42.62 100 GLY A O 1
ATOM 794 N N . ARG A 1 101 ? -38.947 52.688 58.805 1.00 43.19 101 ARG A N 1
ATOM 795 C CA . ARG A 1 101 ? -40.348 53.046 59.181 1.00 43.19 101 ARG A CA 1
ATOM 796 C C . ARG A 1 101 ? -40.487 54.089 60.320 1.00 43.19 101 ARG A C 1
ATOM 798 O O . ARG A 1 101 ? -40.182 53.778 61.458 1.00 43.19 101 ARG A O 1
ATOM 805 N N . GLY A 1 102 ? -41.095 55.248 60.006 1.00 45.41 102 GLY A N 1
ATOM 806 C CA . GLY A 1 102 ? -41.747 56.176 60.963 1.00 45.41 102 GLY A CA 1
ATOM 807 C C . GLY A 1 102 ? -41.422 57.662 60.721 1.00 45.41 102 GLY A C 1
ATOM 808 O O . GLY A 1 102 ? -40.347 58.104 61.082 1.00 45.41 102 GLY A O 1
ATOM 809 N N . ARG A 1 103 ? -42.205 58.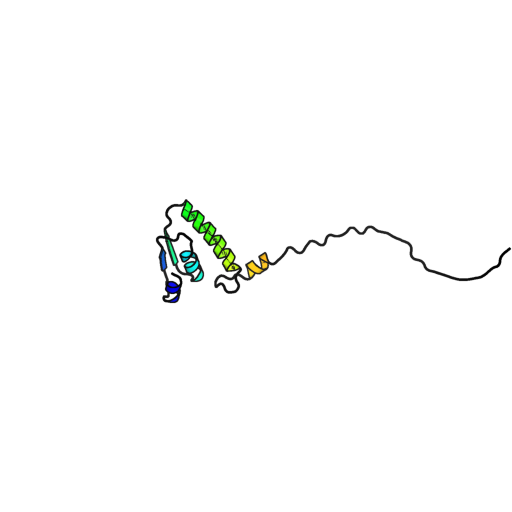400 59.914 1.00 42.75 103 ARG A N 1
ATOM 810 C CA . ARG A 1 103 ? -43.269 59.364 60.314 1.00 42.75 103 ARG A CA 1
ATOM 811 C C . ARG A 1 103 ? -42.816 60.484 61.276 1.00 42.75 103 ARG A C 1
ATOM 813 O O . ARG A 1 103 ? -42.664 60.241 62.463 1.00 42.75 103 ARG A O 1
ATOM 820 N N . GLY A 1 104 ? -42.775 61.724 60.781 1.00 40.84 104 GLY A N 1
ATOM 821 C CA . GLY A 1 104 ? -42.697 62.954 61.583 1.00 40.84 104 GLY A CA 1
ATOM 822 C C . GLY A 1 104 ? -42.713 64.193 60.685 1.00 40.84 104 GLY A C 1
ATOM 823 O O . GLY A 1 104 ? -42.107 64.155 59.629 1.00 40.84 104 GLY A O 1
ATOM 824 N N . LYS A 1 105 ? -43.494 65.214 61.038 1.00 43.09 105 LYS A N 1
ATOM 825 C CA . LYS A 1 105 ? -44.040 66.270 60.167 1.00 43.09 105 LYS A CA 1
ATOM 826 C C . LYS A 1 105 ? -43.097 67.449 59.868 1.00 43.09 105 LYS A C 1
ATOM 828 O O . LYS A 1 105 ? -42.100 67.655 60.543 1.00 43.09 105 LYS A O 1
ATOM 833 N N . ALA A 1 106 ? -43.538 68.216 58.871 1.00 43.44 106 ALA A N 1
ATOM 834 C CA . ALA A 1 106 ? -43.123 69.553 58.468 1.00 43.44 106 ALA A CA 1
ATOM 835 C C . ALA A 1 106 ? -43.160 70.615 59.581 1.00 43.44 106 ALA A C 1
ATOM 837 O O . ALA A 1 106 ? -44.067 70.582 60.415 1.00 43.44 106 ALA A O 1
ATOM 838 N N . GLN A 1 107 ? -42.257 71.593 59.485 1.00 42.06 107 GLN A N 1
ATOM 839 C CA . GLN A 1 107 ? -42.536 73.026 59.298 1.00 42.06 107 GLN A CA 1
ATOM 840 C C . GLN A 1 107 ? -41.248 73.743 58.893 1.00 42.06 107 GLN A C 1
ATOM 842 O O . GLN A 1 107 ? -40.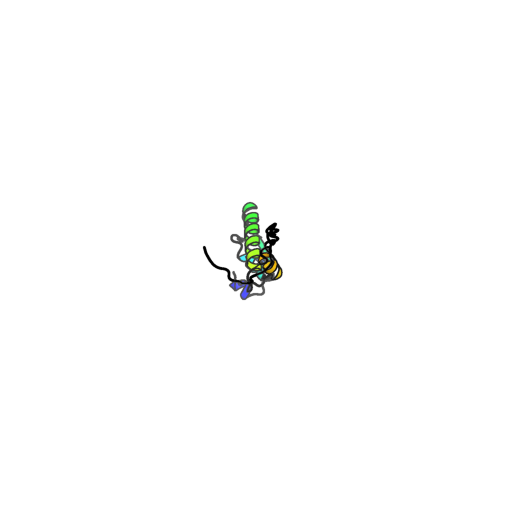176 73.311 59.371 1.00 42.06 107 GLN A O 1
#

Secondary structure (DSSP, 8-state):
-HHHHHHS--SEEEETT-TTSHHHHHHHHHT-EEEE--SSHHHHHHHHHHHHHHHHHHTT-TTSTT--HHHHHHHH---PPP-------------------------